Protein AF-A0A9D8MS43-F1 (afdb_monomer_lite)

Radius of gyration: 28.71 Å; chains: 1; bounding box: 76×18×79 Å

Sequence (130 aa):
MNKLKTFLLYAEASSQVDLLNDEEAGQLFKALFHYVSDGIELITPNRVLAMTFSVFKAQIDRGAEKYESICKKRADAANKKWEMLRRANEALESNSMQMDANGCNCIQMNTNGGNNNPKSNPNPQSKKES

Foldseek 3Di:
DPQDPDFDDDCVLVVLLVVDDPVLNVLLVVQVCCCRGPVDHDDDPDPSSNVSSVVRVVRRVVVVVVVVVVVVVVVVVVVVVVVVVVVVVVVVVVVVVVPVPDDDDDDDPDDDDDDDDDDDDDDDDDDDDD

Secondary structure (DSSP, 8-state):
-PPPS-----GGGHHHHTTS-HHHHHHHHHHHHHHHHH-PPP--S-HHHHHHHHHHHHHHHHHHHHHHHHHHHHHHHHHHHHHHHHHHHHHHHHHHSSTTSS----------------------------

Structure (mmCIF, N/CA/C/O backbone):
data_AF-A0A9D8MS43-F1
#
_entry.id   AF-A0A9D8MS43-F1
#
loop_
_atom_site.group_PDB
_atom_site.id
_atom_site.type_symbol
_atom_site.label_atom_id
_atom_site.label_alt_id
_atom_site.label_comp_id
_atom_site.label_asym_id
_atom_site.label_entity_id
_atom_site.label_seq_id
_atom_site.pdbx_PDB_ins_code
_atom_site.Cartn_x
_atom_site.Cartn_y
_atom_site.Cartn_z
_atom_site.occupancy
_atom_site.B_iso_or_equiv
_atom_site.auth_seq_id
_atom_site.auth_comp_id
_atom_site.auth_asym_id
_atom_site.auth_atom_id
_atom_site.pdbx_PDB_model_num
ATOM 1 N N . MET A 1 1 ? 14.467 3.364 1.994 1.00 51.28 1 MET A N 1
ATOM 2 C CA . MET A 1 1 ? 13.273 2.767 1.355 1.00 51.28 1 MET A CA 1
ATOM 3 C C . MET A 1 1 ? 12.733 3.747 0.329 1.00 51.28 1 MET A C 1
ATOM 5 O O . MET A 1 1 ? 12.709 4.938 0.613 1.00 51.28 1 MET A O 1
ATOM 9 N N . ASN A 1 2 ? 12.355 3.279 -0.864 1.00 65.06 2 ASN A N 1
ATOM 10 C CA . ASN A 1 2 ? 11.659 4.134 -1.829 1.00 65.06 2 ASN A CA 1
ATOM 11 C C . ASN A 1 2 ? 10.294 4.508 -1.250 1.00 65.06 2 ASN A C 1
ATOM 13 O O . ASN A 1 2 ? 9.526 3.622 -0.885 1.00 65.06 2 ASN A O 1
ATOM 17 N N . LYS A 1 3 ? 10.004 5.808 -1.156 1.00 70.12 3 LYS A N 1
ATOM 18 C CA . LYS A 1 3 ? 8.724 6.287 -0.631 1.00 70.12 3 LYS A CA 1
ATOM 19 C C . LYS A 1 3 ? 7.605 5.861 -1.580 1.00 70.12 3 LYS A C 1
ATOM 21 O O . LYS A 1 3 ? 7.592 6.249 -2.752 1.00 70.12 3 LYS A O 1
ATOM 26 N N . LEU A 1 4 ? 6.692 5.034 -1.082 1.00 78.75 4 LEU A N 1
ATOM 27 C CA . LEU A 1 4 ? 5.534 4.577 -1.838 1.00 78.75 4 LEU A CA 1
ATOM 28 C C . LEU A 1 4 ? 4.581 5.762 -2.032 1.00 78.75 4 LEU A C 1
ATOM 30 O O . LEU A 1 4 ? 4.171 6.407 -1.073 1.00 78.75 4 LEU A O 1
ATOM 34 N N . LYS A 1 5 ? 4.245 6.076 -3.288 1.00 84.25 5 LYS A N 1
ATOM 35 C CA . LYS A 1 5 ? 3.300 7.162 -3.621 1.00 84.25 5 LYS A CA 1
ATOM 36 C C . LYS A 1 5 ? 1.842 6.715 -3.575 1.00 84.25 5 LYS A C 1
ATOM 38 O O . LYS A 1 5 ? 0.935 7.537 -3.522 1.00 84.25 5 LYS A O 1
ATOM 43 N N . THR A 1 6 ? 1.616 5.412 -3.668 1.00 86.94 6 THR A N 1
ATOM 44 C CA . THR A 1 6 ? 0.291 4.809 -3.745 1.00 86.94 6 THR A CA 1
ATOM 45 C C . THR A 1 6 ? 0.366 3.432 -3.113 1.00 86.94 6 THR A C 1
ATOM 47 O O . THR A 1 6 ? 1.364 2.728 -3.272 1.00 86.94 6 THR A O 1
ATOM 50 N N . PHE A 1 7 ? -0.697 3.049 -2.422 1.00 89.44 7 PHE A N 1
ATOM 51 C CA . PHE A 1 7 ? -0.910 1.704 -1.914 1.00 89.44 7 PHE A CA 1
ATOM 52 C C . PHE A 1 7 ? -2.348 1.284 -2.222 1.00 89.44 7 PHE A C 1
ATOM 54 O O . PHE A 1 7 ? -3.214 2.128 -2.452 1.00 89.44 7 PHE A O 1
ATOM 61 N N . LEU A 1 8 ? -2.579 -0.025 -2.285 1.00 89.31 8 LEU A N 1
ATOM 62 C CA . LEU A 1 8 ? -3.879 -0.618 -2.579 1.00 89.31 8 LEU A CA 1
ATOM 63 C C . LEU A 1 8 ? -4.335 -1.408 -1.360 1.00 89.31 8 LEU A C 1
ATOM 65 O O . LEU A 1 8 ? -3.547 -2.160 -0.788 1.00 89.31 8 LEU A O 1
ATOM 69 N N . LEU A 1 9 ? -5.605 -1.255 -1.002 1.00 90.75 9 LEU A N 1
ATOM 70 C CA . LEU A 1 9 ? -6.263 -2.088 -0.005 1.00 90.75 9 LEU A CA 1
ATOM 71 C C . LEU A 1 9 ? -7.146 -3.092 -0.736 1.00 90.75 9 LEU A C 1
ATOM 73 O O . LEU A 1 9 ? -7.928 -2.717 -1.611 1.00 90.75 9 LEU A O 1
ATOM 77 N N . TYR A 1 10 ? -6.997 -4.369 -0.402 1.00 91.75 10 TYR A N 1
ATOM 78 C CA . TYR A 1 10 ? -7.766 -5.431 -1.037 1.00 91.75 10 TYR A CA 1
ATOM 79 C C . TYR A 1 10 ? -9.031 -5.715 -0.228 1.00 91.75 10 TYR A C 1
ATOM 81 O O . TYR A 1 10 ? -8.974 -5.891 0.988 1.00 91.75 10 TYR A O 1
ATOM 89 N N . ALA A 1 11 ? -10.170 -5.808 -0.921 1.00 91.75 11 ALA A N 1
ATOM 90 C CA . ALA A 1 11 ? -11.486 -6.012 -0.309 1.00 91.75 11 ALA A CA 1
ATOM 91 C C . ALA A 1 11 ? -11.623 -7.337 0.465 1.00 91.75 11 ALA A C 1
ATOM 93 O O . ALA A 1 11 ? -12.523 -7.474 1.286 1.00 91.75 11 ALA A O 1
ATOM 94 N N . GLU A 1 12 ? -10.719 -8.295 0.252 1.00 90.50 12 GLU A N 1
ATOM 95 C CA . GLU A 1 12 ? -10.635 -9.538 1.031 1.00 90.50 12 GLU A CA 1
ATOM 96 C C . GLU A 1 12 ? -10.467 -9.277 2.537 1.00 90.50 12 GLU A C 1
ATOM 98 O O . GLU A 1 12 ? -10.952 -10.051 3.353 1.00 90.50 12 GLU A O 1
ATOM 103 N N . ALA A 1 13 ? -9.837 -8.156 2.909 1.00 88.94 13 ALA A N 1
ATOM 104 C CA . ALA A 1 13 ? -9.650 -7.769 4.304 1.00 88.94 13 ALA A CA 1
ATOM 105 C C . ALA A 1 13 ? -10.848 -6.998 4.910 1.00 88.94 13 ALA A C 1
ATOM 107 O O . ALA A 1 13 ? -10.742 -6.484 6.022 1.00 88.94 13 ALA A O 1
ATOM 108 N N . SER A 1 14 ? -11.973 -6.878 4.190 1.00 91.81 14 SER A N 1
ATOM 109 C CA . SER A 1 14 ? -13.172 -6.156 4.661 1.00 91.81 14 SER A CA 1
ATOM 110 C C . SER A 1 14 ? -13.715 -6.728 5.967 1.00 91.81 14 SER A C 1
ATOM 112 O O . SER A 1 14 ? -13.944 -5.974 6.905 1.00 91.81 14 SER A O 1
ATOM 114 N N . SER A 1 15 ? -13.788 -8.056 6.082 1.00 93.38 15 SER A N 1
ATOM 115 C CA . SER A 1 15 ? -14.292 -8.719 7.292 1.00 93.38 15 SER A CA 1
ATOM 116 C C . SER A 1 15 ? -13.512 -8.364 8.565 1.00 93.38 15 SER A C 1
ATOM 118 O O . SER A 1 15 ? -14.067 -8.366 9.656 1.00 93.38 15 SER A O 1
ATOM 120 N N . GLN A 1 16 ? -12.225 -8.036 8.442 1.00 92.62 16 GLN A N 1
ATOM 121 C CA . GLN A 1 16 ? -11.364 -7.625 9.547 1.00 92.62 16 GLN A CA 1
ATOM 122 C C . GLN A 1 16 ? -11.571 -6.153 9.914 1.00 92.62 16 GLN A C 1
ATOM 124 O O . GLN A 1 16 ? -11.315 -5.772 11.055 1.00 92.62 16 GLN A O 1
ATOM 129 N N . VAL A 1 17 ? -12.002 -5.333 8.954 1.00 93.56 17 VAL A N 1
ATOM 130 C CA . VAL A 1 17 ? -12.381 -3.933 9.178 1.00 93.56 17 VAL A CA 1
ATOM 131 C C . VAL A 1 17 ? -13.759 -3.861 9.830 1.00 93.56 17 VAL A C 1
ATOM 133 O O . VAL A 1 17 ? -13.922 -3.088 10.763 1.00 93.56 17 VAL A O 1
ATOM 136 N N . ASP A 1 18 ? -14.699 -4.721 9.431 1.00 94.94 18 ASP A N 1
ATOM 137 C CA . ASP A 1 18 ? -16.057 -4.778 9.999 1.00 94.94 18 ASP A CA 1
ATOM 138 C C . ASP A 1 18 ? -16.082 -5.169 11.491 1.00 94.94 18 ASP A C 1
ATOM 140 O O . ASP A 1 18 ? -17.068 -4.934 12.186 1.00 94.94 18 ASP A O 1
ATOM 144 N N . LEU A 1 19 ? -15.001 -5.774 11.999 1.00 94.50 19 LEU A N 1
ATOM 145 C CA . LEU A 1 19 ? -14.829 -6.087 13.424 1.00 94.50 19 LEU A CA 1
ATOM 146 C C . LEU A 1 19 ? -14.432 -4.871 14.273 1.00 94.50 19 LEU A C 1
ATOM 148 O O . LEU A 1 19 ? -14.440 -4.966 15.501 1.00 94.50 19 LEU A O 1
ATOM 152 N N . LEU A 1 20 ? -14.030 -3.771 13.640 1.00 95.75 20 LEU A N 1
ATOM 153 C CA . LEU A 1 20 ? -13.604 -2.545 14.303 1.00 95.75 20 LEU A CA 1
ATOM 154 C C . LEU A 1 20 ? -14.790 -1.589 14.438 1.00 95.75 20 LEU A C 1
ATOM 156 O O . LEU A 1 20 ? -15.661 -1.533 13.573 1.00 95.75 20 LEU A O 1
ATOM 160 N N . ASN A 1 21 ? -14.800 -0.794 15.506 1.00 95.75 21 ASN A N 1
ATOM 161 C CA . ASN A 1 21 ? -15.661 0.392 15.549 1.00 95.75 21 ASN A CA 1
ATOM 162 C C . ASN A 1 21 ? -15.085 1.520 14.672 1.00 95.75 21 ASN A C 1
ATOM 164 O O . ASN A 1 21 ? -13.937 1.459 14.219 1.00 95.75 21 ASN A O 1
ATOM 168 N N . ASP A 1 22 ? -15.875 2.569 14.447 1.00 95.94 22 ASP A N 1
ATOM 169 C CA . ASP A 1 22 ? -15.489 3.690 13.584 1.00 95.94 22 ASP A CA 1
ATOM 170 C C . ASP A 1 22 ? -14.229 4.413 14.093 1.00 95.94 22 ASP A C 1
ATOM 172 O O . ASP A 1 22 ? -13.380 4.834 13.299 1.00 95.94 22 ASP A O 1
ATOM 176 N N . GLU A 1 23 ? -14.050 4.522 15.414 1.00 96.19 23 GLU A N 1
ATOM 177 C CA . GLU A 1 23 ? -12.851 5.112 16.008 1.00 96.19 23 GLU A CA 1
ATOM 178 C C . GLU A 1 23 ? -11.593 4.289 15.693 1.00 96.19 23 GLU A C 1
ATOM 180 O O . GLU A 1 23 ? -10.558 4.845 15.312 1.00 96.19 23 GLU A O 1
ATOM 185 N N . GLU A 1 24 ? -11.673 2.968 15.824 1.00 96.19 24 GLU A N 1
ATOM 186 C CA . GLU A 1 24 ? -10.597 2.022 15.528 1.00 96.19 24 GLU A CA 1
ATOM 187 C C . GLU A 1 24 ? -10.306 1.942 14.032 1.00 96.19 24 GLU A C 1
ATOM 189 O O . GLU A 1 24 ? -9.139 1.937 13.640 1.00 96.19 24 GLU A O 1
ATOM 194 N N . ALA A 1 25 ? -11.333 1.957 13.183 1.00 95.38 25 ALA A N 1
ATOM 195 C CA . ALA A 1 25 ? -11.176 2.042 11.736 1.00 95.38 25 ALA A CA 1
ATOM 196 C C . ALA A 1 25 ? -10.479 3.354 11.334 1.00 95.38 25 ALA A C 1
ATOM 198 O O . ALA A 1 25 ? -9.574 3.361 10.494 1.00 95.38 25 ALA A O 1
ATOM 199 N N . GLY A 1 26 ? -10.817 4.465 11.994 1.00 96.44 26 GLY A N 1
ATOM 200 C CA . GLY A 1 26 ? -10.125 5.741 11.826 1.00 96.44 26 GLY A CA 1
ATOM 201 C C . GLY A 1 26 ? -8.655 5.685 12.256 1.00 96.44 26 GLY A C 1
ATOM 202 O O . GLY A 1 26 ? -7.786 6.225 11.564 1.00 96.44 26 GLY A O 1
ATOM 203 N N . GLN A 1 27 ? -8.349 5.018 13.374 1.00 96.69 27 GLN A N 1
ATOM 204 C CA . GLN A 1 27 ? -6.971 4.790 13.830 1.00 96.69 27 GLN A CA 1
ATOM 205 C C . GLN A 1 27 ? -6.189 3.918 12.846 1.00 96.69 27 GLN A C 1
ATOM 207 O O . GLN A 1 27 ? -5.068 4.275 12.476 1.00 96.69 27 GLN A O 1
ATOM 212 N N . LEU A 1 28 ? -6.796 2.825 12.379 1.00 97.06 28 LEU A N 1
ATOM 213 C CA . LEU A 1 28 ? -6.237 1.940 11.365 1.00 97.06 28 LEU A CA 1
ATOM 214 C C . LEU A 1 28 ? -5.853 2.737 10.120 1.00 97.06 28 LEU A C 1
ATOM 216 O O . LEU A 1 28 ? -4.712 2.676 9.671 1.00 97.06 28 LEU A O 1
ATOM 220 N N . PHE A 1 29 ? -6.787 3.523 9.584 1.00 95.88 29 PHE A N 1
ATOM 221 C CA . PHE A 1 29 ? -6.585 4.244 8.334 1.00 95.88 29 PHE A CA 1
ATOM 222 C C . PHE A 1 29 ? -5.447 5.265 8.436 1.00 95.88 29 PHE A C 1
ATOM 224 O O . PHE A 1 29 ? -4.568 5.297 7.574 1.00 95.88 29 PHE A O 1
ATOM 231 N N . LYS A 1 30 ? -5.393 6.044 9.526 1.00 96.69 30 LYS A N 1
ATOM 232 C CA . LYS A 1 30 ? -4.274 6.967 9.792 1.00 96.69 30 LYS A CA 1
ATOM 233 C C . LYS A 1 30 ? -2.944 6.219 9.887 1.00 96.69 30 LYS A C 1
ATOM 235 O O . LYS A 1 30 ? -1.955 6.648 9.295 1.00 96.69 30 LYS A O 1
ATOM 240 N N . ALA A 1 31 ? -2.925 5.089 10.589 1.00 96.56 31 ALA A N 1
ATOM 241 C CA . ALA A 1 31 ? -1.722 4.286 10.750 1.00 96.56 31 ALA A CA 1
ATOM 242 C C . ALA A 1 31 ? -1.194 3.740 9.418 1.00 96.56 31 ALA A C 1
ATOM 244 O O . ALA A 1 31 ? 0.015 3.731 9.205 1.00 96.56 31 ALA A O 1
ATOM 245 N N . LEU A 1 32 ? -2.074 3.353 8.488 1.00 95.69 32 LEU A 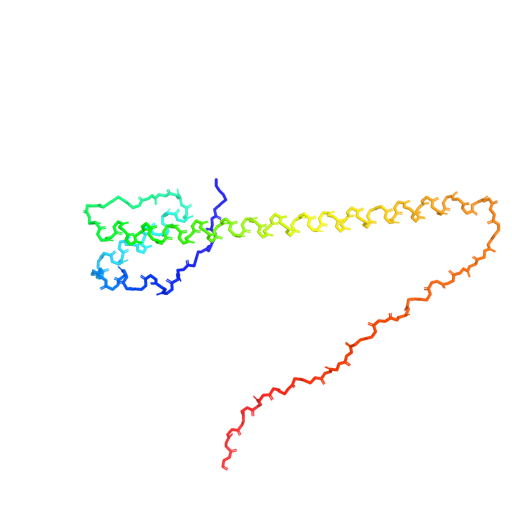N 1
ATOM 246 C CA . LEU A 1 32 ? -1.666 2.923 7.147 1.00 95.69 32 LEU A CA 1
ATOM 247 C C . LEU A 1 32 ? -0.936 4.038 6.385 1.00 95.69 32 LEU A C 1
ATOM 249 O O . LEU A 1 32 ? 0.090 3.775 5.759 1.00 95.69 32 LEU A O 1
ATOM 253 N N . PHE A 1 33 ? -1.396 5.291 6.476 1.00 94.88 33 PHE A N 1
ATOM 254 C CA . PHE A 1 33 ? -0.692 6.421 5.855 1.00 94.88 33 PHE A CA 1
ATOM 255 C C . PHE A 1 33 ? 0.679 6.675 6.474 1.00 94.88 33 PHE A C 1
ATOM 257 O O . PHE A 1 33 ? 1.638 6.907 5.734 1.00 94.88 33 PHE A O 1
ATOM 264 N N . HIS A 1 34 ? 0.786 6.617 7.803 1.00 94.25 34 HIS A N 1
ATOM 265 C CA . HIS A 1 34 ? 2.066 6.757 8.497 1.00 94.25 34 HIS A CA 1
ATOM 266 C C . HIS A 1 34 ? 3.036 5.629 8.134 1.00 94.25 34 HIS A C 1
ATOM 268 O O . HIS A 1 34 ? 4.213 5.886 7.875 1.00 94.25 34 HIS A O 1
ATOM 274 N N . TYR A 1 35 ? 2.532 4.401 8.017 1.00 94.88 35 TYR A N 1
ATOM 275 C CA . TYR A 1 35 ? 3.327 3.257 7.591 1.00 94.88 35 TYR A CA 1
ATOM 276 C C . TYR A 1 35 ? 3.874 3.441 6.172 1.00 94.88 35 TYR A C 1
ATOM 278 O O . TYR A 1 35 ? 5.076 3.343 5.946 1.00 94.88 35 TYR A O 1
ATOM 286 N N . VAL A 1 36 ? 3.014 3.782 5.212 1.00 91.75 36 VAL A N 1
ATOM 287 C CA . VAL A 1 36 ? 3.408 3.949 3.803 1.00 91.75 36 VAL A CA 1
ATOM 288 C C . VAL A 1 36 ? 4.341 5.148 3.605 1.00 91.75 36 VAL A C 1
ATOM 290 O O . VAL A 1 36 ? 5.252 5.098 2.776 1.00 91.75 36 VAL A O 1
ATOM 293 N N . SER A 1 37 ? 4.110 6.235 4.343 1.00 90.12 37 SER A N 1
ATOM 294 C CA . SER A 1 37 ? 4.843 7.492 4.159 1.00 90.12 37 SER A CA 1
ATOM 295 C C . SER A 1 37 ? 6.199 7.495 4.849 1.00 90.12 37 SER A C 1
ATOM 297 O O . SER A 1 37 ? 7.168 7.983 4.258 1.00 90.12 37 SER A O 1
ATOM 299 N N . ASP A 1 38 ? 6.241 6.982 6.081 1.00 90.06 38 ASP A N 1
ATOM 300 C CA . ASP A 1 38 ? 7.346 7.184 7.020 1.00 90.06 38 ASP A CA 1
ATOM 301 C C . ASP A 1 38 ? 7.828 5.868 7.663 1.00 90.06 38 ASP A C 1
ATOM 303 O O . ASP A 1 38 ? 8.795 5.874 8.419 1.00 90.06 38 ASP A O 1
ATOM 307 N N . GLY A 1 39 ? 7.196 4.728 7.353 1.00 90.75 39 GLY A N 1
ATOM 308 C CA . GLY A 1 39 ? 7.567 3.415 7.892 1.00 90.75 39 GLY A CA 1
ATOM 309 C C . GLY A 1 39 ? 7.168 3.203 9.354 1.00 90.75 39 GLY A C 1
ATOM 310 O O . GLY A 1 39 ? 7.676 2.289 9.996 1.00 90.75 39 GLY A O 1
ATOM 311 N N . ILE A 1 40 ? 6.290 4.049 9.899 1.00 93.31 40 ILE A N 1
ATOM 312 C CA . ILE A 1 40 ? 5.877 3.984 11.304 1.00 93.31 40 ILE A CA 1
ATOM 313 C C . ILE A 1 40 ? 4.796 2.913 11.470 1.00 93.31 40 ILE A C 1
ATOM 315 O O . ILE A 1 40 ? 3.743 2.976 10.835 1.00 93.31 40 ILE A O 1
ATOM 319 N N . GLU A 1 41 ? 5.049 1.936 12.338 1.00 93.38 41 GLU A N 1
ATOM 320 C CA . GLU A 1 41 ? 4.085 0.879 12.655 1.00 93.38 41 GLU A CA 1
ATOM 321 C C . GLU A 1 41 ? 3.066 1.316 13.713 1.00 93.38 41 GLU A C 1
ATOM 323 O O . GLU A 1 41 ? 3.354 2.132 14.592 1.00 93.38 41 GLU A O 1
ATOM 328 N N . LEU A 1 42 ? 1.862 0.742 13.644 1.00 93.88 42 LEU A N 1
ATOM 329 C CA . LEU A 1 42 ? 0.820 0.973 14.637 1.00 93.88 42 LEU A CA 1
ATOM 330 C C . LEU A 1 42 ? 1.154 0.265 15.953 1.00 93.88 42 LEU A C 1
ATOM 332 O O . LEU A 1 42 ? 1.228 -0.961 16.003 1.00 93.88 42 LEU A O 1
ATOM 336 N N . ILE A 1 43 ? 1.262 1.032 17.037 1.00 93.06 43 ILE A N 1
ATOM 337 C CA . ILE A 1 43 ? 1.367 0.503 18.399 1.00 93.06 43 ILE A CA 1
ATOM 338 C C . ILE A 1 43 ? 0.023 0.721 19.092 1.00 93.06 43 ILE A C 1
ATOM 340 O O . ILE A 1 43 ? -0.391 1.857 19.313 1.00 93.06 43 ILE A O 1
ATOM 344 N N . THR A 1 44 ? -0.672 -0.364 19.430 1.00 93.44 44 THR A N 1
ATOM 345 C CA . THR A 1 44 ? -1.988 -0.312 20.078 1.00 93.44 44 THR A CA 1
ATOM 346 C C . THR A 1 44 ? -2.184 -1.498 21.029 1.00 93.44 44 THR A C 1
ATOM 348 O O . THR A 1 44 ? -1.725 -2.601 20.725 1.00 93.44 44 THR A O 1
ATOM 351 N N . PRO A 1 45 ? -2.865 -1.314 22.177 1.00 93.81 45 PRO A N 1
ATOM 352 C CA . PRO A 1 45 ? -3.267 -2.427 23.034 1.00 93.81 45 PRO A CA 1
ATOM 353 C C . PRO A 1 45 ? -4.437 -3.236 22.446 1.00 93.81 45 PRO A C 1
ATOM 355 O O . PRO A 1 45 ? -4.669 -4.368 22.876 1.00 93.81 45 PRO A O 1
ATOM 358 N N . ASN A 1 46 ? -5.177 -2.688 21.472 1.00 95.12 46 ASN A N 1
ATOM 359 C CA . ASN A 1 46 ? -6.265 -3.407 20.819 1.00 95.12 46 ASN A CA 1
ATOM 360 C C . ASN A 1 46 ? -5.693 -4.465 19.860 1.00 95.12 46 ASN A C 1
ATOM 362 O O . ASN A 1 46 ? -5.138 -4.157 18.804 1.00 95.12 46 ASN A O 1
ATOM 366 N N . ARG A 1 47 ? -5.873 -5.738 20.224 1.00 94.31 47 ARG A N 1
ATOM 367 C CA . ARG A 1 47 ? -5.369 -6.879 19.451 1.00 94.31 47 ARG A CA 1
ATOM 368 C C . ARG A 1 47 ? -6.032 -7.025 18.085 1.00 94.31 47 ARG A C 1
ATOM 370 O O . ARG A 1 47 ? -5.341 -7.402 17.147 1.00 94.31 47 ARG A O 1
ATOM 377 N N . VAL A 1 48 ? -7.330 -6.747 17.964 1.00 94.00 48 VAL A N 1
ATOM 378 C CA . VAL A 1 48 ? -8.046 -6.834 16.680 1.00 94.00 48 VAL A CA 1
ATOM 379 C C . VAL A 1 48 ? -7.480 -5.790 15.729 1.00 94.00 48 VAL A C 1
ATOM 381 O O . VAL A 1 48 ? -7.030 -6.140 14.646 1.00 94.00 48 VAL A O 1
ATOM 384 N N . LEU A 1 49 ? -7.364 -4.543 16.187 1.00 96.25 49 LEU A N 1
ATOM 385 C CA . LEU A 1 49 ? -6.767 -3.457 15.415 1.00 96.25 49 LEU A CA 1
ATOM 386 C C . LEU A 1 49 ? -5.319 -3.767 14.992 1.00 96.25 49 LEU A C 1
ATOM 388 O O . LEU A 1 49 ? -4.966 -3.574 13.829 1.00 96.25 49 LEU A O 1
ATOM 392 N N . ALA A 1 50 ? -4.493 -4.297 15.900 1.00 95.75 50 ALA A N 1
ATOM 393 C CA . ALA A 1 50 ? -3.121 -4.702 15.587 1.00 95.75 50 ALA A CA 1
ATOM 394 C C . ALA A 1 50 ? -3.063 -5.839 14.549 1.00 95.75 50 ALA A C 1
ATOM 396 O O . ALA A 1 50 ? -2.263 -5.788 13.612 1.00 95.75 50 ALA A O 1
ATOM 397 N N . MET A 1 51 ? -3.928 -6.852 14.679 1.00 95.19 51 MET A N 1
ATOM 398 C CA . MET A 1 51 ? -4.014 -7.951 13.714 1.00 95.19 51 MET A CA 1
ATOM 399 C C . MET A 1 51 ? -4.474 -7.445 12.344 1.00 95.19 51 MET A C 1
ATOM 401 O O . MET A 1 51 ? -3.822 -7.734 11.341 1.00 95.19 51 MET A O 1
ATOM 405 N N . THR A 1 52 ? -5.527 -6.629 12.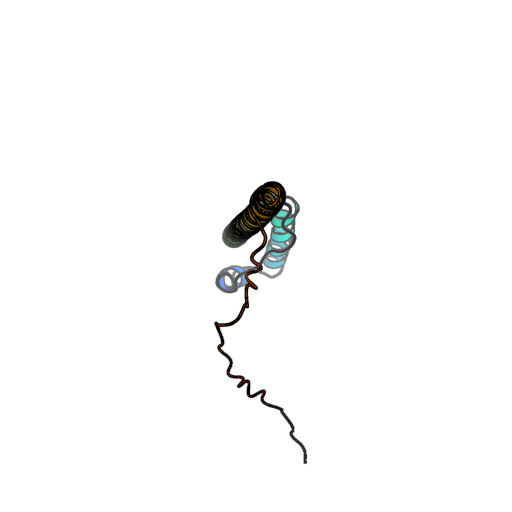294 1.00 95.94 52 THR A N 1
ATOM 406 C CA . THR A 1 52 ? -6.033 -6.023 11.057 1.00 95.94 52 THR A CA 1
ATOM 407 C C . THR A 1 52 ? -4.956 -5.170 10.383 1.00 95.94 52 THR A C 1
ATOM 409 O O . THR A 1 52 ? -4.712 -5.318 9.185 1.00 95.94 52 THR A O 1
ATOM 412 N N . PHE A 1 53 ? -4.220 -4.355 11.147 1.00 96.62 53 PHE A N 1
ATOM 413 C CA . PHE A 1 53 ? -3.075 -3.605 10.626 1.00 96.62 53 PHE A CA 1
ATOM 414 C C . PHE A 1 53 ? -1.995 -4.523 10.039 1.00 96.62 53 PHE A C 1
ATOM 416 O O . PHE A 1 53 ? -1.493 -4.243 8.954 1.00 96.62 53 PHE A O 1
ATOM 423 N N . SER A 1 54 ? -1.668 -5.643 10.693 1.00 95.56 54 SER A N 1
ATOM 424 C CA . SER A 1 54 ? -0.651 -6.575 10.184 1.00 95.56 54 SER A CA 1
ATOM 425 C C . SER A 1 54 ? -1.040 -7.228 8.849 1.00 95.56 54 SER A C 1
ATOM 427 O O . SER A 1 54 ? -0.185 -7.401 7.978 1.00 95.56 54 SER A O 1
ATOM 429 N N . VAL A 1 55 ? -2.333 -7.510 8.639 1.00 94.50 55 VAL A N 1
ATOM 430 C CA . VAL A 1 55 ? -2.862 -7.994 7.353 1.00 94.50 55 VAL A CA 1
ATOM 431 C C . VAL A 1 55 ? -2.631 -6.953 6.258 1.00 94.50 55 VAL A C 1
ATOM 433 O O . VAL A 1 55 ? -2.070 -7.272 5.208 1.00 94.50 55 VAL A O 1
ATOM 436 N N . PHE A 1 56 ? -3.011 -5.697 6.503 1.00 95.50 56 PHE A N 1
ATOM 437 C CA . PHE A 1 56 ? -2.823 -4.626 5.524 1.00 95.50 56 PHE A CA 1
ATOM 438 C C . PHE A 1 56 ? -1.350 -4.306 5.274 1.00 95.50 56 PHE A C 1
ATOM 440 O O . PHE A 1 56 ? -0.959 -4.115 4.124 1.00 95.50 56 PHE A O 1
ATOM 447 N N . LYS A 1 57 ? -0.516 -4.326 6.315 1.00 94.81 57 LYS A N 1
ATOM 448 C CA . LYS A 1 57 ? 0.938 -4.197 6.196 1.00 94.81 57 LYS A CA 1
ATOM 449 C C . LYS A 1 57 ? 1.499 -5.225 5.209 1.00 94.81 57 LYS A C 1
ATOM 451 O O . LYS A 1 57 ? 2.151 -4.849 4.240 1.00 94.81 57 LYS A O 1
ATOM 456 N N . ALA A 1 58 ? 1.154 -6.503 5.376 1.00 93.88 58 ALA A N 1
ATOM 457 C CA . ALA A 1 58 ? 1.603 -7.562 4.472 1.00 93.88 58 ALA A CA 1
ATOM 458 C C . ALA A 1 58 ? 1.120 -7.363 3.020 1.00 93.88 58 ALA A C 1
ATOM 460 O O . ALA A 1 58 ? 1.848 -7.672 2.072 1.00 93.88 58 ALA A O 1
ATOM 461 N N . GLN A 1 59 ? -0.094 -6.834 2.820 1.00 93.25 59 GLN A N 1
ATOM 462 C CA . GLN A 1 59 ? -0.608 -6.500 1.485 1.00 93.25 59 GLN A CA 1
ATOM 463 C C . GLN A 1 59 ? 0.178 -5.354 0.833 1.00 93.25 59 GLN A C 1
ATOM 465 O O . GLN A 1 59 ? 0.515 -5.437 -0.353 1.00 93.25 59 GLN A O 1
ATOM 470 N N . ILE A 1 60 ? 0.480 -4.306 1.602 1.00 93.06 60 ILE A N 1
ATOM 471 C CA . ILE A 1 60 ? 1.263 -3.150 1.154 1.00 93.06 60 ILE A CA 1
ATOM 472 C C . ILE A 1 60 ? 2.672 -3.594 0.766 1.00 93.06 60 ILE A C 1
ATOM 474 O O . ILE A 1 60 ? 3.114 -3.293 -0.344 1.00 93.06 60 ILE A O 1
ATOM 478 N N . ASP A 1 61 ? 3.338 -4.364 1.627 1.00 92.19 61 ASP A N 1
ATOM 479 C CA . ASP A 1 61 ? 4.705 -4.843 1.404 1.00 92.19 61 ASP A CA 1
ATOM 480 C C . ASP A 1 61 ? 4.789 -5.706 0.136 1.00 92.19 61 ASP A C 1
ATOM 482 O O . ASP A 1 61 ? 5.637 -5.478 -0.730 1.00 92.19 61 ASP A O 1
ATOM 486 N N . ARG A 1 62 ? 3.834 -6.628 -0.050 1.00 91.62 62 ARG A N 1
ATOM 487 C CA . ARG A 1 62 ? 3.729 -7.441 -1.273 1.00 91.62 62 ARG A CA 1
ATOM 488 C C . ARG A 1 62 ? 3.514 -6.576 -2.519 1.00 91.62 62 ARG A C 1
ATOM 490 O O . ARG A 1 62 ? 4.063 -6.861 -3.586 1.00 91.62 62 ARG A O 1
ATOM 497 N N . GLY A 1 63 ? 2.697 -5.529 -2.409 1.00 89.56 63 GLY A N 1
ATOM 498 C CA . GLY A 1 63 ? 2.473 -4.566 -3.487 1.0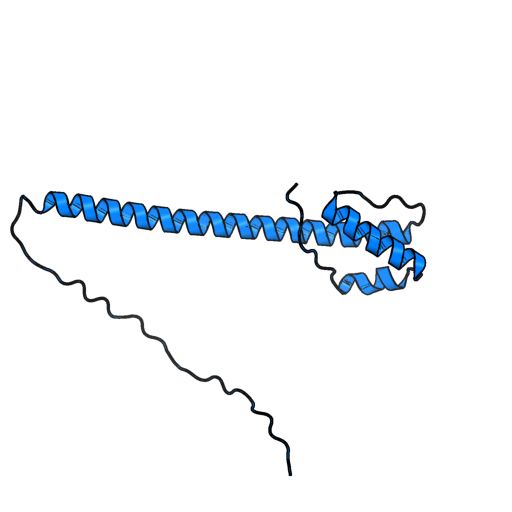0 89.56 63 GLY A CA 1
ATOM 499 C C . GLY A 1 63 ? 3.744 -3.797 -3.855 1.00 89.56 63 GLY A C 1
ATOM 500 O O . GLY A 1 63 ? 4.059 -3.660 -5.041 1.00 89.56 63 GLY A O 1
ATOM 501 N N . ALA A 1 64 ? 4.492 -3.349 -2.847 1.00 88.56 64 ALA A N 1
ATOM 502 C CA . ALA A 1 64 ? 5.750 -2.629 -2.999 1.00 88.56 64 ALA A CA 1
ATOM 503 C C . ALA A 1 64 ? 6.823 -3.488 -3.684 1.00 88.56 64 ALA A C 1
ATOM 505 O O . ALA A 1 64 ? 7.422 -3.056 -4.671 1.00 88.56 64 ALA A O 1
ATOM 506 N N . GLU A 1 65 ? 7.001 -4.729 -3.229 1.00 90.19 65 GLU A N 1
ATOM 507 C CA . GLU A 1 65 ? 7.949 -5.681 -3.813 1.00 90.19 65 GLU A CA 1
ATOM 508 C C . GLU A 1 65 ? 7.612 -5.982 -5.280 1.00 90.19 65 GLU A C 1
ATOM 510 O O . GLU A 1 65 ? 8.476 -5.947 -6.165 1.00 90.19 65 GLU A O 1
ATOM 515 N N . LYS A 1 66 ? 6.326 -6.219 -5.575 1.00 89.94 66 LYS A N 1
ATOM 516 C CA . LYS A 1 66 ? 5.859 -6.453 -6.945 1.00 89.94 66 LYS A CA 1
ATOM 517 C C . LYS A 1 66 ? 6.148 -5.253 -7.845 1.00 89.94 66 LYS A C 1
ATOM 519 O O . LYS A 1 66 ? 6.608 -5.441 -8.974 1.00 89.94 66 LYS A O 1
ATOM 524 N N . TYR A 1 67 ? 5.887 -4.037 -7.365 1.00 88.38 67 TYR A N 1
ATOM 525 C CA . TYR A 1 67 ? 6.184 -2.816 -8.109 1.00 88.38 67 TYR A CA 1
ATOM 526 C C . TYR A 1 67 ? 7.683 -2.692 -8.398 1.00 88.38 67 TYR A C 1
ATOM 528 O O . TYR A 1 67 ? 8.070 -2.499 -9.552 1.00 88.38 67 TYR A O 1
ATOM 536 N N . GLU A 1 68 ? 8.531 -2.891 -7.389 1.00 88.06 68 GLU A N 1
ATOM 537 C CA . GLU A 1 68 ? 9.984 -2.826 -7.546 1.00 88.06 68 GLU A CA 1
ATOM 538 C C . GLU A 1 68 ? 10.499 -3.862 -8.559 1.00 88.06 68 GLU A C 1
ATOM 540 O O . GLU A 1 68 ? 11.293 -3.530 -9.443 1.00 88.06 68 GLU A O 1
ATOM 545 N N . SER A 1 69 ? 9.996 -5.099 -8.496 1.00 89.94 69 SER A N 1
ATOM 546 C CA . SER A 1 69 ? 10.338 -6.164 -9.447 1.00 89.94 69 SER A CA 1
ATOM 547 C C . SER A 1 69 ? 9.966 -5.796 -10.887 1.00 89.94 69 SER A C 1
ATOM 549 O O . SER A 1 69 ? 10.761 -5.983 -11.812 1.00 89.94 69 SER A O 1
ATOM 551 N N . ILE A 1 70 ? 8.772 -5.229 -11.095 1.00 90.19 70 ILE A N 1
ATOM 552 C CA . ILE A 1 70 ? 8.319 -4.774 -12.417 1.00 90.19 70 ILE A CA 1
ATOM 553 C C . ILE A 1 70 ? 9.198 -3.626 -12.922 1.00 90.19 70 ILE A C 1
ATOM 555 O O . ILE A 1 70 ? 9.594 -3.636 -14.090 1.00 90.19 70 ILE A O 1
ATOM 559 N N . CYS A 1 71 ? 9.530 -2.657 -12.067 1.00 88.38 71 CYS A N 1
ATOM 560 C CA . CYS A 1 71 ? 10.417 -1.550 -12.418 1.00 88.38 71 CYS A CA 1
ATOM 561 C C . CYS A 1 71 ? 11.802 -2.042 -12.850 1.00 88.38 71 CYS A C 1
ATOM 563 O O . CYS A 1 71 ? 12.269 -1.629 -13.910 1.00 88.38 71 CYS A O 1
ATOM 565 N N . LYS A 1 72 ? 12.416 -2.968 -12.100 1.00 92.12 72 LYS A N 1
ATOM 566 C CA . LYS A 1 72 ? 13.712 -3.572 -12.461 1.00 92.12 72 LYS A CA 1
ATOM 567 C C . LYS A 1 72 ? 13.644 -4.283 -13.812 1.00 92.12 72 LYS A C 1
ATOM 569 O O . LYS A 1 72 ? 14.408 -3.956 -14.712 1.00 92.12 72 LYS A O 1
ATOM 574 N N . LYS A 1 73 ? 12.648 -5.154 -14.015 1.00 94.38 73 LYS A N 1
ATOM 575 C CA . LYS A 1 73 ? 12.455 -5.865 -15.294 1.00 94.38 73 LYS A CA 1
ATOM 576 C C . LYS A 1 73 ? 12.286 -4.912 -16.481 1.00 94.38 73 LYS A C 1
ATOM 578 O O . LYS A 1 73 ? 12.821 -5.170 -17.557 1.00 94.38 73 LYS A O 1
ATOM 583 N N . ARG A 1 74 ? 11.544 -3.813 -16.301 1.00 91.38 74 ARG A N 1
ATOM 584 C CA . ARG A 1 74 ? 11.356 -2.789 -17.343 1.00 91.38 74 ARG A CA 1
ATOM 585 C C . ARG A 1 74 ? 12.645 -2.022 -17.630 1.00 91.38 74 ARG A C 1
ATOM 587 O O . ARG A 1 74 ? 12.941 -1.793 -18.800 1.00 91.38 74 ARG A O 1
ATOM 594 N N . ALA A 1 75 ? 13.404 -1.663 -16.597 1.00 92.88 75 ALA A N 1
ATOM 595 C CA . ALA A 1 75 ? 14.702 -1.014 -16.751 1.00 92.88 75 ALA A CA 1
ATOM 596 C C . ALA A 1 75 ? 15.691 -1.921 -17.501 1.00 92.88 75 ALA A C 1
ATOM 598 O O . ALA A 1 75 ? 16.288 -1.492 -18.484 1.00 92.88 75 ALA A O 1
ATOM 599 N N . ASP A 1 76 ? 15.782 -3.198 -17.125 1.00 94.94 76 ASP A N 1
ATOM 600 C CA . ASP A 1 76 ? 16.661 -4.170 -17.782 1.00 94.94 76 ASP A CA 1
ATOM 601 C C . ASP A 1 76 ? 16.284 -4.391 -19.250 1.00 94.94 76 ASP A C 1
ATOM 603 O O . ASP A 1 76 ? 17.154 -4.455 -20.120 1.00 94.94 76 ASP A O 1
ATOM 607 N N . ALA A 1 77 ? 14.986 -4.490 -19.552 1.00 93.25 77 ALA A N 1
ATOM 608 C CA . ALA A 1 77 ? 14.504 -4.625 -20.924 1.00 93.25 77 ALA A CA 1
ATOM 609 C C . ALA A 1 77 ? 14.828 -3.383 -21.771 1.00 93.25 77 ALA A C 1
ATOM 611 O O . ALA A 1 77 ? 15.266 -3.520 -22.915 1.00 93.25 77 ALA A O 1
ATOM 612 N N . ALA A 1 78 ? 14.657 -2.182 -21.208 1.00 93.06 78 ALA A N 1
ATOM 613 C CA . ALA A 1 78 ? 15.038 -0.940 -21.870 1.00 93.06 78 ALA A CA 1
ATOM 614 C C . ALA A 1 78 ? 16.550 -0.900 -22.131 1.00 93.06 78 ALA A C 1
ATOM 616 O O . ALA A 1 78 ? 16.959 -0.678 -23.267 1.00 93.06 78 ALA A O 1
ATOM 617 N N . ASN A 1 79 ? 17.374 -1.201 -21.126 1.00 94.06 79 ASN A N 1
ATOM 618 C CA . ASN A 1 79 ? 18.832 -1.217 -21.250 1.00 94.06 79 ASN A CA 1
ATOM 619 C C . ASN A 1 79 ? 19.309 -2.216 -22.310 1.00 94.06 79 ASN A C 1
ATOM 621 O O . ASN A 1 79 ? 20.130 -1.869 -23.154 1.00 94.06 79 ASN A O 1
ATOM 625 N N . LYS A 1 80 ? 18.744 -3.431 -22.335 1.00 94.88 80 LYS A N 1
ATOM 626 C CA . LYS A 1 80 ? 19.041 -4.425 -23.380 1.00 94.88 80 LYS A CA 1
ATOM 627 C C . LYS A 1 80 ? 18.688 -3.910 -24.775 1.00 94.88 80 LYS A C 1
ATOM 629 O O . LYS A 1 80 ? 19.472 -4.096 -25.699 1.00 94.88 80 LYS A O 1
ATOM 634 N N . LYS A 1 81 ? 17.536 -3.248 -24.932 1.00 93.44 81 LYS A N 1
ATOM 635 C CA . LYS A 1 81 ? 17.124 -2.654 -26.213 1.00 93.44 81 LYS A CA 1
ATOM 636 C C . LYS A 1 81 ? 18.090 -1.554 -26.662 1.00 93.44 81 LYS A C 1
ATOM 638 O O . LYS A 1 81 ? 18.471 -1.532 -27.829 1.00 93.44 81 LYS A O 1
ATOM 643 N N . TRP A 1 82 ? 18.493 -0.669 -25.752 1.00 92.81 82 TRP A N 1
ATOM 644 C CA . TRP A 1 82 ? 19.458 0.392 -26.049 1.00 92.81 82 TRP A CA 1
ATOM 645 C C . TRP A 1 82 ? 20.833 -0.166 -26.416 1.00 92.81 82 TRP A C 1
ATOM 647 O O . TRP A 1 82 ? 21.436 0.301 -27.376 1.00 92.81 82 TRP A O 1
ATOM 657 N N . GLU A 1 83 ? 21.292 -1.208 -25.725 1.00 93.81 83 GLU A N 1
ATOM 658 C CA . GLU A 1 83 ? 22.557 -1.878 -26.034 1.00 93.81 83 GLU A CA 1
ATOM 659 C C . GLU A 1 83 ? 22.527 -2.566 -27.407 1.00 93.81 83 GLU A C 1
ATOM 661 O O . GLU A 1 83 ? 23.483 -2.457 -28.171 1.00 93.81 83 GLU A O 1
ATOM 666 N N . MET A 1 84 ? 21.420 -3.229 -27.766 1.00 92.19 84 MET A N 1
ATOM 667 C CA . MET A 1 84 ? 21.250 -3.795 -29.110 1.00 92.19 84 MET A CA 1
ATOM 668 C C . MET A 1 84 ? 21.275 -2.711 -30.191 1.00 92.19 84 MET A C 1
ATOM 670 O O . MET A 1 84 ? 21.927 -2.895 -31.215 1.00 92.19 84 MET A O 1
ATOM 674 N N . LEU A 1 85 ? 20.598 -1.581 -29.962 1.00 91.75 85 LEU A N 1
ATOM 675 C CA . LEU A 1 85 ? 20.592 -0.460 -30.903 1.00 91.75 85 LEU A CA 1
ATOM 676 C C . LEU A 1 85 ? 21.991 0.151 -31.058 1.00 91.75 85 LEU A C 1
ATOM 678 O O . LEU A 1 85 ? 22.412 0.432 -32.175 1.00 91.75 85 LEU A O 1
ATOM 682 N N . ARG A 1 86 ? 22.729 0.304 -29.953 1.00 91.38 86 ARG A N 1
ATOM 683 C CA . ARG A 1 86 ? 24.111 0.795 -29.964 1.00 91.38 86 ARG A CA 1
ATOM 684 C C . ARG A 1 86 ? 25.018 -0.114 -30.790 1.00 91.38 86 ARG A C 1
ATOM 686 O O . ARG A 1 86 ? 25.686 0.371 -31.692 1.00 91.38 86 ARG A O 1
ATOM 693 N N . ARG A 1 87 ? 24.961 -1.428 -30.559 1.00 90.19 87 ARG A N 1
ATOM 694 C CA . ARG A 1 87 ? 25.732 -2.413 -31.336 1.00 90.19 87 ARG A CA 1
ATOM 695 C C . ARG A 1 87 ? 25.343 -2.439 -32.812 1.00 90.19 87 ARG A C 1
ATOM 697 O O . ARG A 1 87 ? 26.209 -2.602 -33.662 1.00 90.19 87 ARG A O 1
ATOM 704 N N . ALA A 1 88 ? 24.056 -2.287 -33.127 1.00 87.31 88 ALA A N 1
ATOM 705 C CA . ALA A 1 88 ? 23.596 -2.204 -34.512 1.00 87.31 88 ALA A CA 1
ATOM 706 C C . ALA A 1 88 ? 24.141 -0.949 -35.217 1.00 87.31 88 ALA A C 1
ATOM 708 O O . ALA A 1 88 ? 24.570 -1.040 -36.364 1.00 87.31 88 ALA A O 1
ATOM 709 N N . ASN A 1 89 ? 24.182 0.192 -34.521 1.00 85.56 89 ASN A N 1
ATOM 710 C CA . ASN A 1 89 ? 24.780 1.421 -35.043 1.00 85.56 89 ASN A CA 1
ATOM 711 C C . ASN A 1 89 ? 26.302 1.293 -35.208 1.00 85.56 89 ASN A C 1
ATOM 713 O O . ASN A 1 89 ? 26.816 1.637 -36.265 1.00 85.56 89 ASN A O 1
ATOM 717 N N . GLU A 1 90 ? 27.012 0.737 -34.221 1.00 84.88 90 GLU A N 1
ATOM 718 C CA . GLU A 1 90 ? 28.459 0.475 -34.308 1.00 84.88 90 GLU A CA 1
ATOM 719 C C . GLU A 1 90 ? 28.791 -0.466 -35.483 1.00 84.88 90 GLU A C 1
ATOM 721 O O . GLU A 1 90 ? 29.748 -0.236 -36.221 1.00 84.88 90 GLU A O 1
ATOM 726 N N . ALA A 1 91 ? 27.974 -1.500 -35.715 1.00 78.00 91 ALA A N 1
ATOM 727 C CA . ALA A 1 91 ? 28.126 -2.396 -36.861 1.00 78.00 91 ALA A CA 1
ATOM 728 C C . ALA A 1 91 ? 27.855 -1.691 -38.202 1.00 78.00 91 ALA A C 1
ATOM 730 O O . ALA A 1 91 ? 28.556 -1.955 -39.177 1.00 78.00 91 ALA A O 1
ATOM 731 N N . LEU A 1 92 ? 26.873 -0.784 -38.263 1.00 72.50 92 LEU A N 1
ATOM 732 C CA . LEU A 1 92 ? 26.601 0.020 -39.457 1.00 72.50 92 LEU A CA 1
ATOM 733 C C . LEU A 1 92 ? 27.760 0.982 -39.766 1.00 72.50 92 LEU A C 1
ATOM 735 O O . LEU A 1 92 ? 28.172 1.080 -40.921 1.00 72.50 92 LEU A O 1
ATOM 739 N N . GLU A 1 93 ? 28.319 1.643 -38.751 1.00 66.25 93 GLU A N 1
ATOM 740 C CA . GLU A 1 93 ? 29.474 2.535 -38.904 1.00 66.25 93 GLU A CA 1
ATOM 741 C C . GLU A 1 93 ? 30.742 1.765 -39.299 1.00 66.25 93 GLU A C 1
ATOM 743 O O . GLU A 1 93 ? 31.422 2.153 -40.250 1.00 66.25 93 GLU A O 1
ATOM 748 N N . SER A 1 94 ? 31.018 0.616 -38.672 1.00 61.06 94 SER A N 1
ATOM 749 C CA . SER A 1 94 ? 32.143 -0.247 -39.054 1.00 61.06 94 SER A CA 1
ATOM 750 C C . SER A 1 94 ? 32.015 -0.780 -40.485 1.00 61.06 94 SER A C 1
ATOM 752 O O . SER A 1 94 ? 33.024 -0.908 -41.177 1.00 61.06 94 SER A O 1
ATOM 754 N N . ASN A 1 95 ? 30.798 -1.08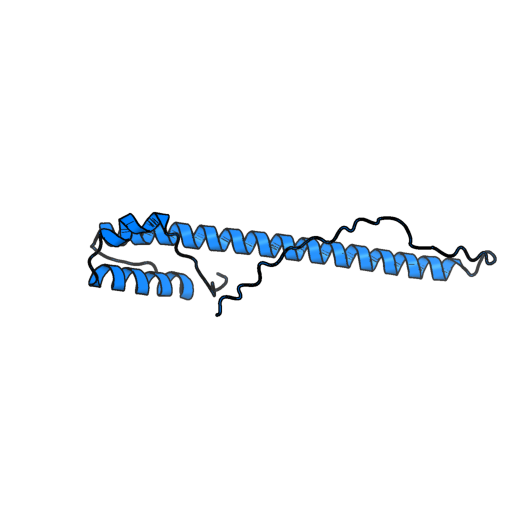8 -40.944 1.00 56.88 95 ASN A N 1
ATOM 755 C CA . ASN A 1 95 ? 30.563 -1.538 -42.316 1.00 56.88 95 ASN A CA 1
ATOM 756 C C . ASN A 1 95 ? 30.651 -0.372 -43.322 1.00 56.88 95 ASN A C 1
ATOM 758 O O . ASN A 1 95 ? 31.038 -0.584 -44.467 1.00 56.88 95 ASN A O 1
ATOM 762 N N . SER A 1 96 ? 30.367 0.868 -42.899 1.00 51.84 96 SER A N 1
ATOM 763 C CA . SER A 1 96 ? 30.593 2.071 -43.717 1.00 51.84 96 SER A CA 1
ATOM 764 C C . SER A 1 96 ? 32.083 2.376 -43.939 1.00 51.84 96 SER A C 1
ATOM 766 O O . SER A 1 96 ? 32.441 2.871 -45.001 1.00 51.84 96 SER A O 1
ATOM 768 N N . MET A 1 97 ? 32.957 2.002 -42.994 1.00 46.66 97 MET A N 1
ATOM 769 C CA . MET A 1 97 ? 34.419 2.132 -43.118 1.00 46.66 97 MET A CA 1
ATOM 770 C C . MET A 1 97 ? 35.083 0.999 -43.925 1.00 46.66 97 MET A C 1
ATOM 772 O O . MET A 1 97 ? 36.238 1.128 -44.320 1.00 46.66 97 MET A O 1
ATOM 776 N N . GLN A 1 98 ? 34.385 -0.114 -44.190 1.00 45.72 98 GLN A N 1
ATOM 777 C CA . GLN A 1 98 ? 34.879 -1.208 -45.048 1.00 45.72 98 GLN A CA 1
ATOM 778 C C . GLN A 1 98 ? 34.511 -1.051 -46.533 1.00 45.72 98 GLN A C 1
ATOM 780 O O . GLN A 1 98 ? 35.018 -1.801 -47.368 1.00 45.72 98 GLN A O 1
ATOM 785 N N . MET A 1 99 ? 33.667 -0.075 -46.884 1.00 46.03 99 MET A N 1
ATOM 786 C CA . MET A 1 99 ? 33.234 0.155 -48.270 1.00 46.03 99 MET A CA 1
ATOM 787 C C . MET A 1 99 ? 34.274 0.882 -49.142 1.00 46.03 99 MET A C 1
ATOM 789 O O . MET A 1 99 ? 34.087 0.960 -50.353 1.00 46.03 99 MET A O 1
ATOM 793 N N . ASP A 1 100 ? 35.411 1.309 -48.583 1.00 47.66 100 ASP A N 1
ATOM 794 C CA . ASP A 1 100 ? 36.514 1.917 -49.346 1.00 47.66 100 ASP A CA 1
ATOM 795 C C . ASP A 1 100 ? 37.467 0.890 -50.005 1.00 47.66 100 ASP A C 1
ATOM 797 O O . ASP A 1 100 ? 38.542 1.263 -50.476 1.00 47.66 100 ASP A O 1
ATOM 801 N N . ALA A 1 101 ? 37.113 -0.405 -50.072 1.00 51.00 101 ALA A N 1
ATOM 802 C CA . ALA A 1 101 ? 37.983 -1.416 -50.695 1.00 51.00 101 ALA A CA 1
ATOM 803 C C . ALA A 1 101 ? 37.321 -2.455 -51.618 1.00 51.00 101 ALA A C 1
ATOM 805 O O . ALA A 1 101 ? 38.047 -3.256 -52.206 1.00 51.00 101 ALA A O 1
ATOM 806 N N . ASN A 1 102 ? 36.001 -2.472 -51.834 1.00 56.22 102 ASN A N 1
ATOM 807 C CA . ASN A 1 102 ? 35.466 -3.271 -52.943 1.00 56.22 102 ASN A CA 1
ATOM 808 C C . ASN A 1 102 ? 34.157 -2.705 -53.494 1.00 56.22 102 ASN A C 1
ATOM 810 O O . ASN A 1 102 ? 33.257 -2.346 -52.741 1.00 56.22 102 ASN A O 1
ATOM 814 N N . GLY A 1 103 ? 34.097 -2.597 -54.822 1.00 43.47 103 GLY A N 1
ATOM 815 C CA . GLY A 1 103 ? 33.134 -1.788 -55.562 1.00 43.47 103 GLY A CA 1
ATOM 816 C C . GLY A 1 103 ? 31.659 -2.054 -55.250 1.00 43.47 103 GLY A C 1
ATOM 817 O O . GLY A 1 103 ? 31.237 -3.178 -54.987 1.00 43.47 103 GLY A O 1
ATOM 818 N N . CYS A 1 104 ? 30.887 -0.968 -55.335 1.00 44.72 104 CYS A N 1
ATOM 819 C CA . CYS A 1 104 ? 29.438 -0.887 -55.193 1.00 44.72 104 CYS A CA 1
ATOM 820 C C . CYS A 1 104 ? 28.674 -2.105 -55.729 1.00 44.72 104 CYS A C 1
ATOM 822 O O . CYS A 1 104 ? 28.714 -2.394 -56.925 1.00 44.72 104 CYS A O 1
ATOM 824 N N . ASN A 1 105 ? 27.813 -2.683 -54.889 1.00 45.28 105 ASN A N 1
ATOM 825 C CA . ASN A 1 105 ? 26.533 -3.187 -55.370 1.00 45.28 105 ASN A CA 1
ATOM 826 C C . ASN A 1 105 ? 25.439 -2.889 -54.337 1.00 45.28 105 ASN A C 1
ATOM 828 O O . ASN A 1 105 ? 25.435 -3.410 -53.223 1.00 45.28 105 ASN 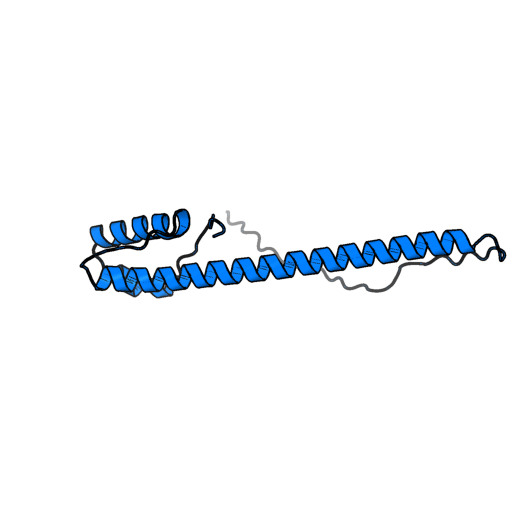A O 1
ATOM 832 N N . CYS A 1 106 ? 24.539 -1.977 -54.692 1.00 47.44 106 CYS A N 1
ATOM 833 C CA . CYS A 1 106 ? 23.451 -1.515 -53.846 1.00 47.44 106 CYS A CA 1
ATOM 834 C C . CYS A 1 106 ? 22.355 -2.587 -53.749 1.00 47.44 106 CYS A C 1
ATOM 836 O O . CYS A 1 106 ? 21.509 -2.714 -54.630 1.00 47.44 106 CYS A O 1
ATOM 838 N N . ILE A 1 107 ? 22.327 -3.345 -52.650 1.00 51.72 107 ILE A N 1
ATOM 839 C CA . ILE A 1 107 ? 21.167 -4.180 -52.318 1.00 51.72 107 ILE A CA 1
ATOM 840 C C . ILE A 1 107 ? 20.234 -3.367 -51.424 1.00 51.72 107 ILE A C 1
ATOM 842 O O . ILE A 1 107 ? 20.520 -3.103 -50.257 1.00 51.72 107 ILE A O 1
ATOM 846 N N . GLN A 1 108 ? 19.107 -2.952 -51.999 1.00 52.88 108 GLN A N 1
ATOM 847 C CA . GLN A 1 108 ? 18.007 -2.354 -51.258 1.00 52.88 108 GLN A CA 1
ATOM 848 C C . GLN A 1 108 ? 17.374 -3.401 -50.336 1.00 52.88 108 GLN A C 1
ATOM 850 O O . GLN A 1 108 ? 16.840 -4.410 -50.799 1.00 52.88 108 GLN A O 1
ATOM 855 N N . MET A 1 109 ? 17.395 -3.147 -49.029 1.00 45.94 109 MET A N 1
ATOM 856 C CA . MET A 1 109 ? 16.603 -3.912 -48.069 1.00 45.94 109 MET A CA 1
ATOM 857 C C . MET A 1 109 ? 15.158 -3.410 -48.121 1.00 45.94 109 MET A C 1
ATOM 859 O O . MET A 1 109 ? 14.796 -2.415 -47.498 1.00 45.94 109 MET A O 1
ATOM 863 N N . ASN A 1 110 ? 14.333 -4.108 -48.895 1.00 52.22 110 ASN A N 1
ATOM 864 C CA . ASN A 1 110 ? 12.883 -3.992 -48.844 1.00 52.22 110 ASN A CA 1
ATOM 865 C C . ASN A 1 110 ? 12.383 -4.592 -47.518 1.00 52.22 110 ASN A C 1
ATOM 867 O O . ASN A 1 110 ? 12.418 -5.807 -47.328 1.00 52.22 110 ASN A O 1
ATOM 871 N N . THR A 1 111 ? 11.919 -3.758 -46.588 1.00 52.22 111 THR A N 1
ATOM 872 C CA . THR A 1 111 ? 11.162 -4.220 -45.419 1.00 52.22 111 THR A CA 1
ATOM 873 C C . THR A 1 111 ? 9.719 -4.494 -45.835 1.00 52.22 111 THR A C 1
ATOM 875 O O . THR A 1 111 ? 8.900 -3.575 -45.847 1.00 52.22 111 THR A O 1
ATOM 878 N N . ASN A 1 112 ? 9.374 -5.746 -46.145 1.00 50.53 112 ASN A N 1
ATOM 879 C CA . ASN A 1 112 ? 7.968 -6.139 -46.189 1.00 50.53 112 ASN A CA 1
ATOM 880 C C . ASN A 1 112 ? 7.756 -7.605 -45.786 1.00 50.53 112 ASN A C 1
ATOM 882 O O . ASN A 1 112 ? 8.368 -8.497 -46.366 1.00 50.53 112 ASN A O 1
ATOM 886 N N . GLY A 1 113 ? 6.837 -7.848 -44.843 1.00 36.69 113 GLY A N 1
ATOM 887 C CA . GLY A 1 113 ? 6.232 -9.172 -44.655 1.00 36.69 113 GLY A CA 1
ATOM 888 C C . GLY A 1 113 ? 5.977 -9.605 -43.211 1.00 36.69 113 GLY A C 1
ATOM 889 O O . GLY A 1 113 ? 6.746 -10.377 -42.653 1.00 36.69 113 GLY A O 1
ATOM 890 N N . GLY A 1 114 ? 4.849 -9.178 -42.638 1.00 30.28 114 GLY A N 1
ATOM 891 C CA . GLY A 1 114 ? 4.334 -9.705 -41.367 1.00 30.28 114 GLY A CA 1
ATOM 892 C C . GLY A 1 114 ? 2.983 -9.112 -40.963 1.00 30.28 114 GLY A C 1
ATOM 893 O O . GLY A 1 114 ? 2.830 -8.606 -39.858 1.00 30.28 114 GLY A O 1
ATOM 894 N N . ASN A 1 115 ? 2.040 -9.102 -41.904 1.00 42.47 115 ASN A N 1
ATOM 895 C CA . ASN A 1 115 ? 0.667 -8.616 -41.781 1.00 42.47 115 ASN A CA 1
ATOM 896 C C . ASN A 1 115 ? -0.138 -9.443 -40.761 1.00 42.47 115 ASN A C 1
ATOM 898 O O . ASN A 1 115 ? -0.030 -10.662 -40.786 1.00 42.47 115 ASN A O 1
ATOM 902 N N . ASN A 1 116 ? -0.975 -8.797 -39.942 1.00 34.75 116 ASN A N 1
ATOM 903 C CA . ASN A 1 116 ? -2.247 -9.347 -39.458 1.00 34.75 116 ASN A CA 1
ATOM 904 C C . ASN A 1 116 ? -3.116 -8.206 -38.909 1.00 34.75 116 ASN A C 1
ATOM 906 O O . ASN A 1 116 ? -2.939 -7.748 -37.783 1.00 34.75 116 ASN A O 1
ATOM 910 N N . ASN A 1 117 ? -4.078 -7.768 -39.715 1.00 41.81 117 ASN A N 1
ATOM 911 C 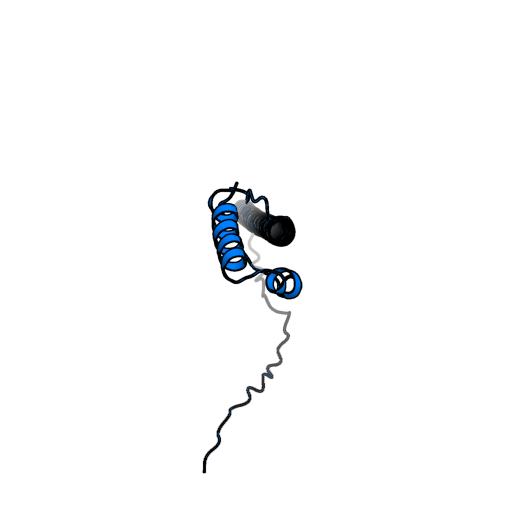CA . ASN A 1 117 ? -5.263 -7.065 -39.238 1.00 41.81 117 ASN A CA 1
ATOM 912 C C . ASN A 1 117 ? -6.460 -7.999 -39.463 1.00 41.81 117 ASN A C 1
ATOM 914 O O . ASN A 1 117 ? -6.570 -8.586 -40.541 1.00 41.81 117 ASN A O 1
ATOM 918 N N . PRO A 1 118 ? -7.376 -8.109 -38.495 1.00 39.84 118 PRO A N 1
ATOM 919 C CA . PRO A 1 118 ? -8.692 -7.565 -38.795 1.00 39.84 118 PRO A CA 1
ATOM 920 C C . PRO A 1 118 ? -9.240 -6.709 -37.650 1.00 39.84 118 PRO A C 1
ATOM 922 O O . PRO A 1 118 ? -9.311 -7.114 -36.491 1.00 39.84 118 PRO A O 1
ATOM 925 N N . LYS A 1 119 ? -9.709 -5.518 -38.025 1.00 43.03 119 LYS A N 1
ATOM 926 C CA . LYS A 1 119 ? -10.626 -4.702 -37.233 1.00 43.03 119 LYS A CA 1
ATOM 927 C C . LYS A 1 119 ? -11.933 -5.471 -37.018 1.00 43.03 119 LYS A C 1
ATOM 929 O O . LYS A 1 119 ? -12.599 -5.795 -37.995 1.00 43.03 119 LYS A O 1
ATOM 934 N N . SER A 1 120 ? -12.368 -5.591 -35.768 1.00 31.48 120 SER A N 1
ATOM 935 C CA . SER A 1 120 ? -13.792 -5.563 -35.406 1.00 31.48 120 SER A CA 1
ATOM 936 C C . SER A 1 120 ? -13.945 -5.258 -33.913 1.00 31.48 120 SER A C 1
ATOM 938 O O . SER A 1 120 ? -13.901 -6.156 -33.079 1.00 31.48 120 SER A O 1
ATOM 940 N N . ASN A 1 121 ? -14.114 -3.977 -33.579 1.00 37.44 121 ASN A N 1
ATOM 941 C CA . ASN A 1 121 ? -14.660 -3.552 -32.292 1.00 37.44 121 ASN A CA 1
ATOM 942 C C . ASN A 1 121 ? -16.111 -3.105 -32.532 1.00 37.44 121 ASN A C 1
ATOM 944 O O . ASN A 1 121 ? -16.297 -2.065 -33.169 1.00 37.44 121 ASN A O 1
ATOM 948 N N . PRO A 1 122 ? -17.139 -3.840 -32.079 1.00 37.06 122 PRO A N 1
ATOM 949 C CA . PRO A 1 122 ? -18.476 -3.287 -31.977 1.00 37.06 122 PRO A CA 1
ATOM 950 C C . PRO A 1 122 ? -18.576 -2.529 -30.647 1.00 37.06 122 PRO A C 1
ATOM 952 O O . PRO A 1 122 ? -18.727 -3.118 -29.581 1.00 37.06 122 PRO A O 1
ATOM 955 N N . ASN A 1 123 ? -18.474 -1.203 -30.715 1.00 36.31 123 ASN A N 1
ATOM 956 C CA . ASN A 1 123 ? -18.851 -0.328 -29.609 1.00 36.31 123 ASN A CA 1
ATOM 957 C C . ASN A 1 123 ? -20.393 -0.287 -29.508 1.00 36.31 123 ASN A C 1
ATOM 959 O O . ASN A 1 123 ? -21.027 0.055 -30.510 1.00 36.31 123 ASN A O 1
ATOM 963 N N . PRO A 1 124 ? -21.026 -0.581 -28.357 1.00 41.12 124 PRO A N 1
ATOM 964 C CA . PRO A 1 124 ? -22.459 -0.371 -28.180 1.00 41.12 124 PRO A CA 1
ATOM 965 C C . PRO A 1 124 ? -22.729 1.123 -27.958 1.00 41.12 124 PRO A C 1
ATOM 967 O O . PRO A 1 124 ? -22.444 1.672 -26.895 1.00 41.12 124 PRO A O 1
ATOM 970 N N . GLN A 1 125 ? -23.288 1.801 -28.962 1.00 38.38 125 GLN A N 1
ATOM 971 C CA . GLN A 1 125 ? -23.893 3.116 -28.762 1.00 38.38 125 GLN A CA 1
ATOM 972 C C . GLN A 1 125 ? -25.261 2.947 -28.096 1.00 38.38 125 GLN A C 1
ATOM 974 O O . GLN A 1 125 ? -26.204 2.433 -28.691 1.00 38.38 125 GLN A O 1
ATOM 979 N N . SER A 1 126 ? -25.376 3.431 -26.863 1.00 38.16 126 SER A N 1
ATOM 980 C CA . SER A 1 126 ? -26.652 3.777 -26.251 1.00 38.16 126 SER A CA 1
ATOM 981 C C . SER A 1 126 ? -27.257 4.989 -26.966 1.00 38.16 126 SER A C 1
ATOM 983 O O . SER A 1 126 ? -26.706 6.088 -26.875 1.00 38.16 126 SER A O 1
ATOM 985 N N . LYS A 1 127 ? -28.412 4.818 -27.613 1.00 37.28 127 LYS A N 1
ATOM 986 C CA . LYS A 1 127 ? -29.395 5.893 -27.807 1.00 37.28 127 LYS A CA 1
ATOM 987 C C . LYS A 1 127 ? -30.796 5.340 -27.539 1.00 37.28 127 LYS A C 1
ATOM 989 O O . LYS A 1 127 ? -31.343 4.585 -28.333 1.00 37.28 127 LYS A O 1
ATOM 994 N N . LYS A 1 128 ? -31.298 5.676 -26.348 1.00 39.59 128 LYS A N 1
ATOM 995 C CA . LYS A 1 128 ? -32.725 5.805 -26.033 1.00 39.59 128 LYS A CA 1
ATOM 996 C C . LYS A 1 128 ? -33.251 7.096 -26.679 1.00 39.59 128 LYS A C 1
ATOM 998 O O . LYS A 1 128 ? -32.437 7.954 -27.009 1.00 39.59 128 LYS A O 1
ATOM 1003 N N . GLU A 1 129 ? -34.580 7.210 -26.697 1.00 35.53 129 GLU A N 1
ATOM 1004 C CA . GLU A 1 129 ? -35.430 8.352 -27.101 1.00 35.53 129 GLU A CA 1
ATOM 1005 C C . GLU A 1 129 ? -35.890 8.246 -28.567 1.00 35.53 129 GLU A C 1
ATOM 1007 O O . GLU A 1 129 ? -35.068 8.040 -29.454 1.00 35.53 129 GLU A O 1
ATOM 1012 N N . SER A 1 130 ? -37.185 8.282 -28.898 1.00 37.84 130 SER A N 1
ATOM 1013 C CA . SER A 1 130 ? -38.406 8.694 -28.179 1.00 37.84 130 SER A CA 1
ATOM 1014 C C . SER A 1 130 ? -39.590 7.805 -28.554 1.00 37.84 130 SER A C 1
ATOM 1016 O O . SER A 1 130 ? -39.550 7.211 -29.654 1.00 37.84 130 SER A O 1
#

pLDDT: mean 77.6, std 22.41, range [30.28, 97.06]